Protein AF-A0A3A6DEQ7-F1 (afdb_monomer_lite)

Structure (mmCIF, N/CA/C/O backbone):
data_AF-A0A3A6DEQ7-F1
#
_entry.id   AF-A0A3A6DEQ7-F1
#
loop_
_atom_site.group_PDB
_atom_site.id
_atom_site.type_symbol
_atom_site.label_atom_id
_atom_site.label_alt_id
_atom_site.label_comp_id
_atom_site.label_asym_id
_atom_site.label_entity_id
_atom_site.label_seq_id
_atom_site.pdbx_PDB_ins_code
_atom_site.Cartn_x
_atom_site.Cartn_y
_atom_site.Cartn_z
_atom_site.occupancy
_atom_site.B_iso_or_equiv
_atom_site.auth_seq_id
_atom_site.auth_comp_id
_atom_site.auth_asym_id
_atom_site.auth_atom_id
_atom_site.pdbx_PDB_model_num
ATOM 1 N N . MET A 1 1 ? 47.692 -6.816 -58.370 1.00 66.94 1 MET A N 1
ATOM 2 C CA . MET A 1 1 ? 47.169 -5.681 -57.580 1.00 66.94 1 MET A CA 1
ATOM 3 C C . MET A 1 1 ? 45.654 -5.787 -57.440 1.00 66.94 1 MET A C 1
ATOM 5 O O . MET A 1 1 ? 45.205 -6.032 -56.332 1.00 66.94 1 MET A O 1
ATOM 9 N N . GLU A 1 2 ? 44.894 -5.768 -58.539 1.00 78.12 2 GLU A N 1
ATOM 10 C CA . GLU A 1 2 ? 43.418 -5.895 -58.552 1.00 78.12 2 GLU A CA 1
ATOM 11 C C . GLU A 1 2 ? 42.858 -7.119 -57.795 1.00 78.12 2 GLU A C 1
ATOM 13 O O . GLU A 1 2 ? 41.970 -6.982 -56.959 1.00 78.12 2 GLU A O 1
ATOM 18 N N . LEU A 1 3 ? 43.418 -8.317 -58.015 1.00 76.19 3 LEU A N 1
ATOM 19 C CA . LEU A 1 3 ? 42.925 -9.555 -57.384 1.00 76.19 3 LEU A CA 1
ATOM 20 C C . LEU A 1 3 ? 43.088 -9.561 -55.850 1.00 76.19 3 LEU A C 1
ATOM 22 O O . LEU A 1 3 ? 42.243 -10.072 -55.122 1.00 76.19 3 LEU A O 1
ATOM 26 N N . ILE A 1 4 ? 44.180 -8.966 -55.364 1.00 74.50 4 ILE A N 1
ATOM 27 C CA . ILE A 1 4 ? 44.487 -8.847 -53.931 1.00 74.50 4 ILE A CA 1
ATOM 28 C C . ILE A 1 4 ? 43.565 -7.801 -53.291 1.00 74.50 4 ILE A C 1
ATOM 30 O O . ILE A 1 4 ? 43.072 -8.009 -52.185 1.00 74.50 4 ILE A O 1
ATOM 34 N N . LEU A 1 5 ? 43.282 -6.710 -54.009 1.00 73.50 5 LEU A N 1
ATOM 35 C CA . LEU A 1 5 ? 42.364 -5.663 -53.567 1.00 73.50 5 LEU A CA 1
ATOM 36 C C . LEU A 1 5 ? 40.927 -6.193 -53.434 1.00 73.50 5 LEU A C 1
ATOM 38 O O . LEU A 1 5 ? 40.270 -5.923 -52.432 1.00 73.50 5 LEU A O 1
ATOM 42 N N . ALA A 1 6 ? 40.468 -7.000 -54.396 1.00 78.81 6 ALA A N 1
ATOM 43 C CA . ALA A 1 6 ? 39.145 -7.626 -54.374 1.00 78.81 6 ALA A CA 1
ATOM 44 C C . ALA A 1 6 ? 38.982 -8.655 -53.237 1.00 78.81 6 ALA A C 1
ATOM 46 O O . ALA A 1 6 ? 37.927 -8.730 -52.609 1.00 78.81 6 ALA A O 1
ATOM 47 N N . LEU A 1 7 ? 40.032 -9.426 -52.928 1.00 73.38 7 LEU A N 1
ATOM 48 C CA . LEU A 1 7 ? 40.030 -10.358 -51.794 1.00 73.38 7 LEU A CA 1
ATOM 49 C C . LEU A 1 7 ? 40.000 -9.628 -50.443 1.00 73.38 7 LEU A C 1
ATOM 51 O O . LEU A 1 7 ? 39.288 -10.046 -49.530 1.00 73.38 7 LEU A O 1
ATOM 55 N N . LEU A 1 8 ? 40.730 -8.514 -50.322 1.00 71.94 8 LEU A N 1
ATOM 56 C CA . LEU A 1 8 ? 40.732 -7.680 -49.119 1.00 71.94 8 LEU A CA 1
ATOM 57 C C . LEU A 1 8 ? 39.365 -7.035 -48.870 1.00 71.94 8 LEU A C 1
ATOM 59 O O . LEU A 1 8 ? 38.841 -7.115 -47.759 1.00 71.94 8 LEU A O 1
ATOM 63 N N . THR A 1 9 ? 38.754 -6.430 -49.890 1.00 78.06 9 THR A N 1
ATOM 64 C CA . THR A 1 9 ? 37.435 -5.796 -49.748 1.00 78.06 9 THR A CA 1
ATOM 65 C C . THR A 1 9 ? 36.332 -6.821 -49.492 1.00 78.06 9 THR A C 1
ATOM 67 O O . THR A 1 9 ? 35.471 -6.576 -48.646 1.00 78.06 9 THR A O 1
ATOM 70 N N . GLY A 1 10 ? 36.398 -7.993 -50.134 1.00 82.19 10 GLY A N 1
ATOM 71 C CA . GLY A 1 10 ? 35.448 -9.091 -49.945 1.00 82.19 10 GLY A CA 1
ATOM 72 C C . GLY A 1 10 ? 35.414 -9.665 -48.526 1.00 82.19 10 GLY A C 1
ATOM 73 O O . GLY A 1 10 ? 34.377 -10.168 -48.108 1.00 82.19 10 GLY A O 1
ATOM 74 N N . PHE A 1 11 ? 36.503 -9.556 -47.759 1.00 85.94 11 PHE A N 1
ATOM 75 C CA . PHE A 1 11 ? 36.559 -10.031 -46.372 1.00 85.94 11 PHE A CA 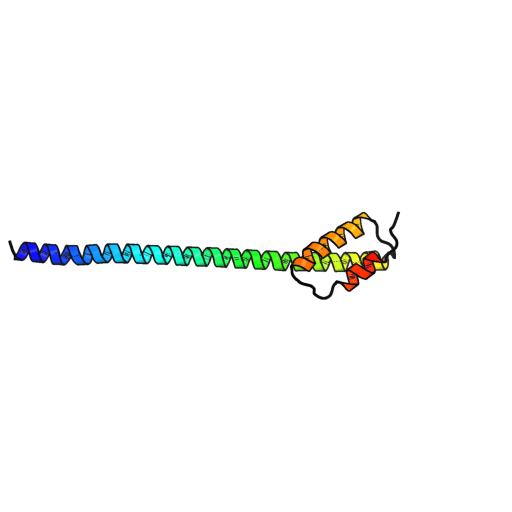1
ATOM 76 C C . PHE A 1 11 ? 36.327 -8.913 -45.343 1.00 85.94 11 PHE A C 1
ATOM 78 O O . PHE A 1 11 ? 35.613 -9.105 -44.356 1.00 85.94 11 PHE A O 1
ATOM 85 N N . LEU A 1 12 ? 36.882 -7.719 -45.580 1.00 86.44 12 LEU A N 1
ATOM 86 C CA . LEU A 1 12 ? 36.819 -6.603 -44.631 1.00 86.44 12 LEU A CA 1
ATOM 87 C C . LEU A 1 12 ? 35.408 -6.014 -44.486 1.00 86.44 12 LEU A C 1
ATOM 89 O O . LEU A 1 12 ? 34.991 -5.712 -43.368 1.00 86.44 12 LEU A O 1
ATOM 93 N N . LEU A 1 13 ? 34.656 -5.874 -45.585 1.00 84.62 13 LEU A N 1
ATOM 94 C CA . LEU A 1 13 ? 33.293 -5.322 -45.560 1.00 84.62 13 LEU A CA 1
ATOM 95 C C . LEU A 1 13 ? 32.313 -6.214 -44.772 1.00 84.62 13 LEU A C 1
ATOM 97 O O . LEU A 1 13 ? 31.652 -5.700 -43.865 1.00 84.62 13 LEU A O 1
ATOM 101 N N . PRO A 1 14 ? 32.234 -7.537 -45.024 1.00 89.06 14 PRO A N 1
ATOM 102 C CA . PRO A 1 14 ? 31.405 -8.429 -44.217 1.00 89.06 14 PRO A CA 1
ATOM 103 C C . PRO A 1 14 ? 31.833 -8.493 -42.752 1.00 89.06 14 PRO A C 1
ATOM 105 O O . PRO A 1 14 ? 30.967 -8.510 -41.882 1.00 89.06 14 PRO A O 1
ATOM 108 N N . ALA A 1 15 ? 33.139 -8.483 -42.458 1.00 87.38 15 ALA A N 1
ATOM 109 C CA . ALA A 1 15 ? 33.634 -8.476 -41.082 1.00 87.38 15 ALA A CA 1
ATOM 110 C C . ALA A 1 15 ? 33.214 -7.199 -40.333 1.00 87.38 15 ALA A C 1
ATOM 112 O O . ALA A 1 15 ? 32.717 -7.274 -39.209 1.00 87.38 15 ALA A O 1
ATOM 113 N N . ALA A 1 16 ? 33.333 -6.031 -40.971 1.00 87.88 16 ALA A N 1
ATOM 114 C CA . ALA A 1 16 ? 32.888 -4.762 -40.401 1.00 87.88 16 ALA A CA 1
ATOM 115 C C . ALA A 1 16 ? 31.367 -4.740 -40.160 1.00 87.88 16 ALA A C 1
ATOM 117 O O . ALA A 1 16 ? 30.919 -4.350 -39.080 1.00 87.88 16 ALA A O 1
ATOM 118 N N . LEU A 1 17 ? 30.572 -5.217 -41.127 1.00 89.19 17 LEU A N 1
ATOM 119 C CA . LEU A 1 17 ? 29.118 -5.339 -40.986 1.00 89.19 17 LEU A CA 1
ATOM 120 C C . LEU A 1 17 ? 28.723 -6.335 -39.891 1.00 89.19 17 LEU A C 1
ATOM 122 O O . LEU A 1 17 ? 27.792 -6.066 -39.135 1.00 89.19 17 LEU A O 1
ATOM 126 N N . PHE A 1 18 ? 29.431 -7.460 -39.774 1.00 92.31 18 PHE A N 1
ATOM 127 C CA . PHE A 1 18 ? 29.206 -8.453 -38.727 1.00 92.31 18 PHE A CA 1
ATOM 128 C C . PHE A 1 18 ? 29.476 -7.871 -37.337 1.00 92.31 18 PHE A C 1
ATOM 130 O O . PHE A 1 18 ? 28.631 -8.006 -36.458 1.00 92.31 18 PHE A O 1
ATOM 137 N N . LEU A 1 19 ? 30.591 -7.159 -37.145 1.00 88.69 19 LEU A N 1
ATOM 138 C CA . LEU A 1 19 ? 30.915 -6.504 -35.872 1.00 88.69 19 LEU A CA 1
ATOM 139 C C . LEU A 1 19 ? 29.914 -5.397 -35.519 1.00 88.69 19 LEU A C 1
ATOM 141 O O . LEU A 1 19 ? 29.514 -5.272 -34.361 1.00 88.69 19 LEU A O 1
ATOM 145 N N . PHE A 1 20 ? 29.480 -4.607 -36.507 1.00 88.81 20 PHE A N 1
ATOM 146 C CA . PHE A 1 20 ? 28.450 -3.589 -36.304 1.00 88.81 20 PHE A CA 1
ATOM 147 C C . PHE A 1 20 ? 27.111 -4.225 -35.912 1.00 88.81 20 PHE A C 1
ATOM 149 O O . PHE A 1 20 ? 26.517 -3.851 -34.899 1.00 88.81 20 PHE A O 1
ATOM 156 N N . LYS A 1 21 ? 26.672 -5.243 -36.663 1.00 89.75 21 LYS A N 1
ATOM 157 C CA . LYS A 1 21 ? 25.457 -6.009 -36.370 1.00 89.75 21 LYS A CA 1
ATOM 158 C C . LYS A 1 21 ? 25.528 -6.655 -34.988 1.00 89.75 21 LYS A C 1
ATOM 160 O O . LYS A 1 21 ? 24.562 -6.550 -34.237 1.00 89.75 21 LYS A O 1
ATOM 165 N N . ASP A 1 22 ? 26.658 -7.252 -34.615 1.00 89.88 22 ASP A N 1
ATOM 166 C CA . ASP A 1 22 ? 26.846 -7.849 -33.291 1.00 89.88 22 ASP A CA 1
ATOM 167 C C . ASP A 1 22 ? 26.702 -6.804 -32.181 1.00 89.88 22 ASP A C 1
ATOM 169 O O . ASP A 1 22 ? 25.887 -6.985 -31.277 1.00 89.88 22 ASP A O 1
ATOM 173 N N . ARG A 1 23 ? 27.370 -5.647 -32.296 1.00 84.62 23 ARG A N 1
ATOM 174 C CA . ARG A 1 23 ? 27.220 -4.561 -31.314 1.00 84.62 23 ARG A CA 1
ATOM 175 C C . ARG A 1 23 ? 25.779 -4.067 -31.185 1.00 84.62 23 ARG A C 1
ATOM 177 O O . ARG A 1 23 ? 25.320 -3.859 -30.062 1.00 84.62 23 ARG A O 1
ATOM 184 N N . THR A 1 24 ? 25.056 -3.897 -32.295 1.00 88.62 24 THR A N 1
ATOM 185 C CA . THR A 1 24 ? 23.635 -3.497 -32.247 1.00 88.62 24 THR A CA 1
ATOM 186 C C . THR A 1 24 ? 22.762 -4.561 -31.582 1.00 88.62 24 THR A C 1
ATOM 188 O O . THR A 1 24 ? 21.943 -4.240 -30.724 1.00 88.62 24 THR A O 1
ATOM 191 N N . ASN A 1 25 ? 22.992 -5.839 -31.891 1.00 90.75 25 ASN A N 1
ATOM 192 C CA . ASN A 1 25 ? 22.256 -6.954 -31.304 1.00 90.75 25 ASN A CA 1
ATOM 193 C C . ASN A 1 25 ? 22.529 -7.080 -29.796 1.00 90.75 25 ASN A C 1
ATOM 195 O O . ASN A 1 25 ? 21.618 -7.331 -29.012 1.00 90.75 25 ASN A O 1
ATOM 199 N N . GLN A 1 26 ? 23.773 -6.854 -29.364 1.00 86.12 26 GLN A N 1
ATOM 200 C CA . GLN A 1 26 ? 24.121 -6.829 -27.943 1.00 86.12 26 GLN A CA 1
ATOM 201 C C . GLN A 1 26 ? 23.474 -5.660 -27.200 1.00 86.12 26 GLN A C 1
ATOM 203 O O . GLN A 1 26 ? 23.041 -5.836 -26.062 1.00 86.12 26 GLN A O 1
ATOM 208 N N . LYS A 1 27 ? 23.370 -4.484 -27.832 1.00 89.31 27 LYS A N 1
ATOM 209 C CA . LYS A 1 27 ? 22.672 -3.336 -27.245 1.00 89.31 27 LYS A CA 1
ATOM 210 C C . LYS A 1 27 ? 21.185 -3.635 -27.042 1.00 89.31 27 LYS A C 1
ATOM 212 O O . LYS A 1 27 ? 20.693 -3.466 -25.933 1.00 89.31 27 LYS A O 1
ATOM 217 N N . HIS A 1 28 ? 20.506 -4.183 -28.050 1.00 90.06 28 HIS A N 1
ATOM 218 C CA . HIS A 1 28 ? 19.100 -4.577 -27.919 1.00 90.06 28 HIS A CA 1
ATOM 219 C C . HIS A 1 28 ? 18.873 -5.639 -26.840 1.00 90.06 28 HIS A C 1
ATOM 221 O O . HIS A 1 28 ? 17.931 -5.522 -26.063 1.00 90.06 28 HIS A O 1
ATOM 227 N N . LYS A 1 29 ? 19.762 -6.635 -26.726 1.00 93.38 29 LYS A N 1
ATOM 228 C CA . LYS A 1 29 ? 19.689 -7.627 -25.641 1.00 93.38 29 LYS A CA 1
ATOM 229 C C . LYS A 1 29 ? 19.815 -6.991 -24.253 1.00 93.38 29 LYS A C 1
ATOM 231 O O . LYS A 1 29 ? 19.153 -7.449 -23.328 1.00 93.38 29 LYS A O 1
ATOM 236 N N . ARG A 1 30 ? 20.657 -5.960 -24.098 1.00 90.69 30 ARG A N 1
ATOM 237 C CA . ARG A 1 30 ? 20.793 -5.211 -22.835 1.00 90.69 30 ARG A CA 1
ATOM 238 C C . ARG A 1 30 ? 19.535 -4.410 -22.524 1.00 90.69 30 ARG A C 1
ATOM 240 O O . ARG A 1 30 ? 19.015 -4.556 -21.430 1.00 90.69 30 ARG A O 1
ATOM 247 N N . GLU A 1 31 ? 19.006 -3.672 -23.497 1.00 94.75 31 GLU A N 1
ATOM 248 C CA . GLU A 1 31 ? 17.753 -2.916 -23.344 1.00 94.75 31 GLU A CA 1
ATOM 249 C C . GLU A 1 31 ? 16.568 -3.838 -23.002 1.00 94.75 31 GLU A C 1
ATOM 251 O O . GLU A 1 31 ? 15.726 -3.507 -22.172 1.00 94.75 31 GLU A O 1
ATOM 256 N N . GLU A 1 32 ? 16.493 -5.021 -23.619 1.00 95.50 32 GLU A N 1
ATOM 257 C CA . GLU A 1 32 ? 15.463 -6.018 -23.310 1.00 95.50 32 GLU A CA 1
ATOM 258 C C . GLU A 1 32 ? 15.636 -6.599 -21.899 1.00 95.50 32 GLU A C 1
ATOM 260 O O . GLU A 1 32 ? 14.650 -6.792 -21.186 1.00 95.50 32 GLU A O 1
ATOM 265 N N . LEU A 1 33 ? 16.876 -6.868 -21.479 1.00 95.31 33 LEU A N 1
ATOM 266 C CA . LEU A 1 33 ? 17.176 -7.340 -20.128 1.00 95.31 33 LEU A CA 1
ATOM 267 C C . LEU A 1 33 ? 16.833 -6.283 -19.072 1.00 95.31 33 LEU A C 1
ATOM 269 O O . LEU A 1 33 ? 16.226 -6.627 -18.063 1.00 95.31 33 LEU A O 1
ATOM 273 N N . GLU A 1 34 ? 17.179 -5.019 -19.317 1.00 95.19 34 GLU A N 1
ATOM 274 C CA . GLU A 1 34 ? 16.847 -3.881 -18.452 1.00 95.19 34 GLU A CA 1
ATOM 275 C C . GLU A 1 34 ? 15.332 -3.739 -18.307 1.00 95.19 34 GLU A C 1
ATOM 277 O O . GLU A 1 34 ? 14.830 -3.752 -17.187 1.00 95.19 34 GLU A O 1
ATOM 282 N N . LYS A 1 35 ? 14.579 -3.762 -19.415 1.00 96.62 35 LYS A N 1
ATOM 283 C CA . LYS A 1 35 ? 13.107 -3.742 -19.373 1.00 96.62 35 LYS A CA 1
ATOM 284 C C . LYS A 1 35 ? 12.520 -4.918 -18.598 1.00 96.62 35 LYS A C 1
ATOM 286 O O . LYS A 1 35 ? 11.579 -4.738 -17.832 1.00 96.62 35 LYS A O 1
ATOM 291 N N . LYS A 1 36 ? 13.054 -6.131 -18.778 1.00 96.25 36 LYS A N 1
ATOM 292 C CA . LYS A 1 36 ? 12.611 -7.313 -18.016 1.00 96.25 36 LYS A CA 1
ATOM 293 C C . LYS A 1 36 ? 12.918 -7.172 -16.529 1.00 96.25 36 LYS A C 1
ATOM 295 O O . LYS A 1 36 ? 12.114 -7.609 -15.711 1.00 96.25 36 LYS A O 1
ATOM 300 N N . LEU A 1 37 ? 14.061 -6.585 -16.182 1.00 96.06 37 LEU A N 1
ATOM 301 C CA . LEU A 1 37 ? 14.452 -6.346 -14.798 1.00 96.06 37 LEU A CA 1
ATOM 302 C C . LEU A 1 37 ? 13.558 -5.286 -14.145 1.00 96.06 37 LEU A C 1
ATOM 304 O O . LEU A 1 37 ? 13.051 -5.524 -13.054 1.00 96.06 37 LEU A O 1
ATOM 308 N N . GLU A 1 38 ? 13.313 -4.167 -14.826 1.00 95.69 38 GLU A N 1
ATOM 309 C CA . GLU A 1 38 ? 12.404 -3.107 -14.377 1.00 95.69 38 GLU A CA 1
ATOM 310 C C . GLU A 1 38 ? 10.972 -3.619 -14.219 1.00 95.69 38 GLU A C 1
ATOM 312 O O . GLU A 1 38 ? 10.335 -3.365 -13.196 1.00 95.69 38 GLU A O 1
ATOM 317 N N . GLN A 1 39 ? 10.480 -4.388 -15.194 1.00 96.06 39 GLN A N 1
ATOM 318 C CA . GLN A 1 39 ? 9.160 -5.008 -15.127 1.00 96.06 39 GLN A CA 1
ATOM 319 C C . GLN A 1 39 ? 9.070 -5.969 -13.942 1.00 96.06 39 GLN A C 1
ATOM 321 O O . GLN A 1 39 ? 8.151 -5.857 -13.138 1.00 96.06 39 GLN A O 1
ATOM 326 N N . LYS A 1 40 ? 10.054 -6.863 -13.783 1.00 96.38 40 LYS A N 1
ATOM 327 C CA . LYS A 1 40 ? 10.095 -7.804 -12.659 1.00 96.38 40 LYS A CA 1
ATOM 328 C C . LYS A 1 40 ? 10.113 -7.073 -11.316 1.00 96.38 40 LYS A C 1
ATOM 330 O O . LYS A 1 40 ? 9.356 -7.430 -10.423 1.00 96.38 40 LYS A O 1
ATOM 335 N N . HIS A 1 41 ? 10.936 -6.036 -11.188 1.00 96.19 41 HIS A N 1
ATOM 336 C CA . HIS A 1 41 ? 11.010 -5.221 -9.979 1.00 96.19 41 HIS A CA 1
ATOM 337 C C . HIS A 1 41 ? 9.686 -4.493 -9.698 1.00 96.19 41 HIS A C 1
ATOM 339 O O . HIS A 1 41 ? 9.228 -4.427 -8.560 1.00 96.19 41 HIS A O 1
ATOM 345 N N . THR A 1 42 ? 9.027 -3.990 -10.742 1.00 96.75 42 THR A N 1
ATOM 346 C CA . THR A 1 42 ? 7.708 -3.352 -10.642 1.00 96.75 42 THR A CA 1
ATOM 347 C C . THR A 1 42 ? 6.637 -4.348 -10.199 1.00 96.75 42 THR A C 1
ATOM 349 O O . THR A 1 42 ? 5.825 -4.028 -9.331 1.00 96.75 42 THR A O 1
ATOM 352 N N . ASP A 1 43 ? 6.652 -5.565 -10.745 1.00 96.25 43 ASP A N 1
ATOM 353 C CA . ASP A 1 43 ? 5.727 -6.637 -10.374 1.00 96.25 43 ASP A CA 1
ATOM 354 C C . ASP A 1 43 ? 5.942 -7.091 -8.921 1.00 96.25 43 ASP A C 1
ATOM 356 O O . ASP A 1 43 ? 4.973 -7.280 -8.183 1.00 96.25 43 ASP A O 1
ATOM 360 N N . GLU A 1 44 ? 7.200 -7.200 -8.480 1.00 96.56 44 GLU A N 1
ATOM 361 C CA . GLU A 1 44 ? 7.559 -7.506 -7.090 1.00 96.56 44 GLU A CA 1
ATOM 362 C C . GLU A 1 44 ? 7.068 -6.418 -6.128 1.00 96.56 44 GLU A C 1
ATOM 364 O O . GLU A 1 44 ? 6.404 -6.733 -5.136 1.00 96.56 44 GLU A O 1
ATOM 369 N N . ILE A 1 45 ? 7.311 -5.138 -6.436 1.00 96.06 45 ILE A N 1
ATOM 370 C CA . ILE A 1 45 ? 6.799 -4.019 -5.631 1.00 96.06 45 ILE A CA 1
ATOM 371 C C . ILE A 1 45 ? 5.277 -4.061 -5.576 1.00 96.06 45 ILE A C 1
ATOM 373 O O . ILE A 1 45 ? 4.702 -3.968 -4.495 1.00 96.06 45 ILE A O 1
ATOM 377 N N . LYS A 1 46 ? 4.609 -4.245 -6.717 1.00 95.81 46 LYS A N 1
ATOM 378 C CA . LYS A 1 46 ? 3.147 -4.306 -6.780 1.00 95.81 46 LYS A CA 1
ATOM 379 C C . LYS A 1 46 ? 2.588 -5.422 -5.897 1.00 95.81 46 LYS A C 1
ATOM 381 O O . LYS A 1 46 ? 1.590 -5.207 -5.200 1.00 95.81 46 LYS A O 1
ATOM 386 N N . LEU A 1 47 ? 3.223 -6.596 -5.902 1.00 96.38 47 LEU A N 1
ATOM 387 C CA . LEU A 1 47 ? 2.849 -7.718 -5.044 1.00 96.38 47 LEU A CA 1
ATOM 388 C C . LEU A 1 47 ? 3.031 -7.372 -3.560 1.00 96.38 47 LEU A C 1
ATOM 390 O O . LEU A 1 47 ? 2.105 -7.579 -2.774 1.00 96.38 47 LEU A O 1
ATOM 394 N N . LEU A 1 48 ? 4.182 -6.804 -3.185 1.00 95.69 48 LEU A N 1
ATOM 395 C CA . LEU A 1 48 ? 4.468 -6.382 -1.810 1.00 95.69 48 LEU A CA 1
ATOM 396 C C . LEU A 1 48 ? 3.468 -5.332 -1.322 1.00 95.69 48 LEU A C 1
ATOM 398 O O . LEU A 1 48 ? 2.902 -5.477 -0.241 1.00 95.69 48 LEU A O 1
ATOM 402 N N . THR A 1 49 ? 3.213 -4.301 -2.127 1.00 93.62 49 THR A N 1
ATOM 403 C CA . THR A 1 49 ? 2.250 -3.245 -1.815 1.00 93.62 49 THR A CA 1
ATOM 404 C C . THR A 1 49 ? 0.849 -3.819 -1.627 1.00 93.62 49 THR A C 1
ATOM 406 O O . THR A 1 49 ? 0.199 -3.513 -0.629 1.00 93.62 49 THR A O 1
ATOM 409 N N . SER A 1 50 ? 0.403 -4.711 -2.518 1.00 92.81 50 SER A N 1
ATOM 410 C CA . SER A 1 50 ? -0.911 -5.361 -2.402 1.00 92.81 50 SER A CA 1
ATOM 411 C C . SER A 1 50 ? -1.018 -6.204 -1.127 1.00 92.81 50 SER A C 1
ATOM 413 O O . SER A 1 50 ? -2.011 -6.114 -0.406 1.00 92.81 50 SER A O 1
ATOM 415 N N . GLY A 1 51 ? 0.021 -6.985 -0.812 1.00 94.88 51 GLY A N 1
ATOM 416 C CA . GLY A 1 51 ? 0.081 -7.775 0.418 1.00 94.88 51 GLY A CA 1
ATOM 417 C C . GLY A 1 51 ? 0.043 -6.901 1.673 1.00 94.88 51 GLY A C 1
ATOM 418 O O . GLY A 1 51 ? -0.727 -7.177 2.591 1.00 94.88 51 GLY A O 1
ATOM 419 N N . MET A 1 52 ? 0.801 -5.802 1.691 1.00 94.50 52 MET A N 1
ATOM 420 C CA . MET A 1 52 ? 0.811 -4.857 2.810 1.00 94.50 52 MET A CA 1
ATOM 421 C C . MET A 1 52 ? -0.562 -4.199 3.010 1.00 94.50 52 MET A C 1
ATOM 423 O O . MET A 1 52 ? -1.040 -4.116 4.138 1.00 94.50 52 MET A O 1
ATOM 427 N N . CYS A 1 53 ? -1.249 -3.815 1.927 1.00 93.75 53 CYS A N 1
ATOM 428 C CA . CYS A 1 53 ? -2.611 -3.272 1.993 1.00 93.75 53 CYS A CA 1
ATOM 429 C C . CYS A 1 53 ? -3.602 -4.260 2.622 1.00 93.75 53 CYS A C 1
ATOM 431 O O . CYS A 1 53 ? -4.428 -3.869 3.447 1.00 93.75 53 CYS A O 1
ATOM 433 N N . LEU A 1 54 ? -3.512 -5.546 2.265 1.00 94.12 54 LEU A N 1
ATOM 434 C CA . LEU A 1 54 ? -4.354 -6.592 2.852 1.00 94.12 54 LEU A CA 1
ATOM 435 C C . LEU A 1 54 ? -4.084 -6.764 4.352 1.00 94.12 54 LEU A C 1
ATOM 437 O O . LEU A 1 54 ? -5.030 -6.865 5.132 1.00 94.12 54 LEU A O 1
ATOM 441 N N . LEU A 1 55 ? -2.815 -6.749 4.768 1.00 95.69 55 LEU A N 1
ATOM 442 C CA . LEU A 1 55 ? -2.435 -6.835 6.182 1.00 95.69 55 LEU A CA 1
ATOM 443 C C . LEU A 1 55 ? -2.954 -5.643 6.993 1.00 95.69 55 LEU A C 1
ATOM 445 O O . LEU A 1 55 ? -3.462 -5.828 8.102 1.00 95.69 55 LEU A O 1
ATOM 449 N N . ILE A 1 56 ? -2.868 -4.432 6.436 1.00 95.56 56 ILE A N 1
ATOM 450 C CA . ILE A 1 56 ? -3.422 -3.221 7.052 1.00 95.56 56 ILE A CA 1
ATOM 451 C C . ILE A 1 56 ? -4.941 -3.354 7.204 1.00 95.56 56 ILE A C 1
ATOM 453 O O . ILE A 1 56 ? -5.473 -3.114 8.287 1.00 95.56 56 ILE A O 1
ATOM 457 N N . ARG A 1 57 ? -5.640 -3.807 6.156 1.00 94.81 57 ARG A N 1
ATOM 458 C CA . ARG A 1 57 ? -7.094 -4.011 6.193 1.00 94.81 57 ARG A CA 1
ATOM 459 C C . ARG A 1 57 ? -7.514 -5.000 7.280 1.00 94.81 57 ARG A C 1
ATOM 461 O O . ARG A 1 57 ? -8.462 -4.727 8.012 1.00 94.81 57 ARG A O 1
ATOM 468 N N . ILE A 1 58 ? -6.815 -6.130 7.392 1.00 96.06 58 ILE A N 1
ATOM 469 C CA . ILE A 1 58 ? -7.077 -7.130 8.437 1.00 96.06 58 ILE A CA 1
ATOM 470 C C . ILE A 1 58 ? -6.870 -6.513 9.823 1.00 96.06 58 ILE A C 1
ATOM 472 O O . ILE A 1 58 ? -7.731 -6.673 10.682 1.00 96.06 58 ILE A O 1
ATOM 476 N N . ASN A 1 59 ? -5.801 -5.734 10.022 1.00 96.88 59 ASN A N 1
ATOM 477 C CA . ASN A 1 59 ? -5.563 -5.059 11.299 1.00 96.88 59 ASN A CA 1
ATOM 478 C C . ASN A 1 59 ? -6.695 -4.093 11.671 1.00 96.88 59 ASN A C 1
ATO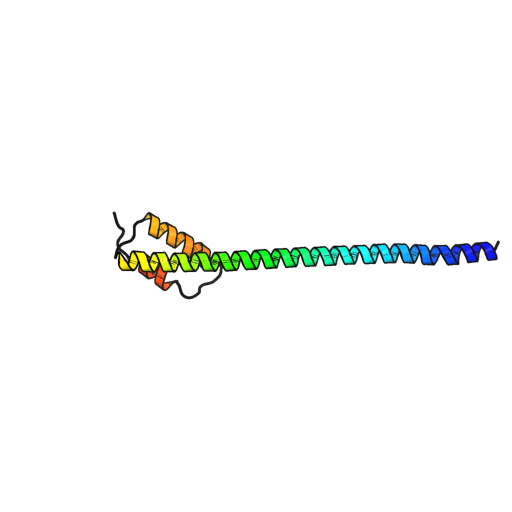M 480 O O . ASN A 1 59 ? -7.146 -4.116 12.810 1.00 96.88 59 ASN A O 1
ATOM 484 N N . ILE A 1 60 ? -7.188 -3.279 10.733 1.00 96.75 60 ILE A N 1
ATOM 485 C CA . ILE A 1 60 ? -8.319 -2.367 10.990 1.00 96.75 60 ILE A CA 1
ATOM 486 C C . ILE A 1 60 ? -9.565 -3.157 11.416 1.00 96.75 60 ILE A C 1
ATOM 488 O O . ILE A 1 60 ? -10.212 -2.804 12.400 1.00 96.75 60 ILE A O 1
ATOM 492 N N . ILE A 1 61 ? -9.863 -4.266 10.731 1.00 96.81 61 ILE A N 1
ATOM 493 C CA . ILE A 1 61 ? -10.98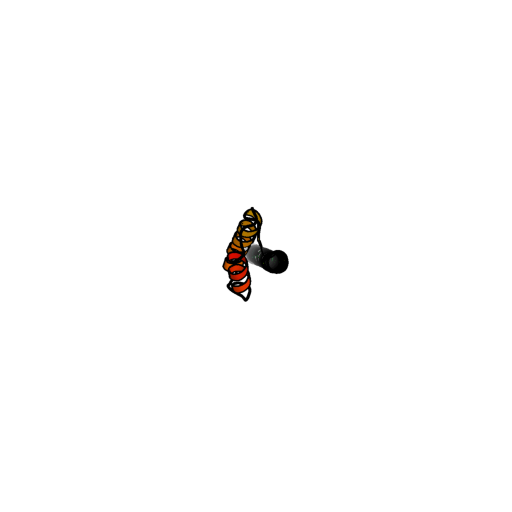0 -5.159 11.080 1.00 96.81 61 ILE A CA 1
ATOM 494 C C . ILE A 1 61 ? -10.791 -5.767 12.479 1.00 96.81 61 ILE A C 1
ATOM 496 O O . ILE A 1 61 ? -11.757 -5.888 13.233 1.00 96.81 61 ILE A O 1
ATOM 500 N N . ASP A 1 62 ? -9.571 -6.149 12.847 1.00 98.12 62 ASP A N 1
ATOM 501 C CA . ASP A 1 62 ? -9.285 -6.737 14.156 1.00 98.12 62 ASP A CA 1
ATOM 502 C C . ASP A 1 62 ? -9.372 -5.705 15.288 1.00 98.12 62 ASP A C 1
ATOM 504 O O . ASP A 1 62 ? -9.943 -6.003 16.341 1.00 98.12 62 ASP A O 1
ATOM 508 N N . TYR A 1 63 ? -8.883 -4.480 15.063 1.00 97.94 63 TYR A N 1
ATOM 509 C CA . TYR A 1 63 ? -9.083 -3.352 15.978 1.00 97.94 63 TYR A CA 1
ATOM 510 C C . TYR A 1 63 ? -10.570 -3.087 16.189 1.00 97.94 63 TYR A C 1
ATOM 512 O O . TYR A 1 63 ? -11.021 -3.028 17.332 1.00 97.94 63 TYR A O 1
ATOM 520 N N . HIS A 1 64 ? -11.334 -3.001 15.099 1.00 98.12 64 HIS A N 1
ATOM 521 C CA . HIS A 1 64 ? -12.780 -2.815 15.143 1.00 98.12 64 HIS A CA 1
ATOM 522 C C . HIS A 1 64 ? -13.459 -3.898 15.981 1.00 98.12 64 HIS A C 1
ATOM 524 O O . HIS A 1 64 ? -14.036 -3.604 17.024 1.00 98.12 64 HIS A O 1
ATOM 530 N N . LYS A 1 65 ? -13.285 -5.175 15.625 1.00 98.38 65 LYS A N 1
ATOM 531 C CA . LYS A 1 65 ? -13.884 -6.300 16.362 1.00 98.38 65 LYS A CA 1
ATOM 532 C C . LYS A 1 65 ? -13.531 -6.299 17.844 1.00 98.38 65 LYS A C 1
ATOM 534 O O . LYS A 1 65 ? -14.365 -6.660 18.676 1.00 98.38 65 LYS A O 1
ATOM 539 N N . ARG A 1 66 ? -12.283 -5.966 18.176 1.00 98.31 66 ARG A N 1
ATOM 540 C CA . ARG A 1 66 ? -11.812 -5.922 19.557 1.00 98.31 66 ARG A CA 1
ATOM 541 C C . ARG A 1 66 ? -12.493 -4.800 20.328 1.00 98.31 66 ARG A C 1
ATOM 543 O O . ARG A 1 66 ? -13.125 -5.074 21.344 1.00 98.31 66 ARG A O 1
ATOM 550 N N . TYR A 1 67 ? -12.369 -3.562 19.863 1.00 98.38 67 TYR A N 1
ATOM 551 C CA . TYR A 1 67 ? -12.793 -2.405 20.646 1.00 98.38 67 TYR A CA 1
ATOM 552 C C . TYR A 1 67 ? -14.302 -2.183 20.610 1.00 98.38 67 TYR A C 1
ATOM 554 O O . TYR A 1 67 ? -14.862 -1.773 21.623 1.00 98.38 67 TYR A O 1
ATOM 562 N N . MET A 1 68 ? -14.989 -2.598 19.543 1.00 98.12 68 MET A N 1
ATOM 563 C CA . MET A 1 68 ? -16.454 -2.666 19.547 1.00 98.12 68 MET A CA 1
ATOM 564 C C . MET A 1 68 ? -16.976 -3.658 20.593 1.00 98.12 68 MET A C 1
ATOM 566 O O . MET A 1 68 ? -17.996 -3.404 21.226 1.00 98.12 68 MET A O 1
ATOM 570 N N . ARG A 1 69 ? -16.262 -4.768 20.841 1.00 98.12 69 ARG A N 1
ATOM 571 C CA . ARG A 1 69 ? -16.599 -5.700 21.932 1.00 98.12 69 ARG A CA 1
ATOM 572 C C . ARG A 1 69 ? -16.288 -5.114 23.311 1.00 98.12 69 ARG A C 1
ATOM 574 O O . ARG A 1 69 ? -17.025 -5.376 24.255 1.00 98.12 69 ARG A O 1
ATOM 581 N N . GLU A 1 70 ? -15.190 -4.371 23.442 1.00 97.38 70 GLU A N 1
ATOM 582 C CA . GLU A 1 70 ? -14.799 -3.717 24.701 1.00 97.38 70 GLU A CA 1
ATOM 583 C C . GLU A 1 70 ? -15.680 -2.494 25.035 1.00 97.38 70 GLU A C 1
ATOM 585 O O . GLU A 1 70 ? -15.722 -2.078 26.192 1.00 97.38 70 GLU A O 1
ATOM 590 N N . GLY A 1 71 ? -16.374 -1.912 24.050 1.00 97.94 71 GLY A N 1
ATOM 591 C CA . GLY A 1 71 ? -17.239 -0.736 24.214 1.00 97.94 71 GLY A CA 1
ATOM 592 C C . GLY A 1 71 ? -16.488 0.566 24.522 1.00 97.94 71 GLY A C 1
ATOM 593 O O . GLY A 1 71 ? -17.108 1.579 24.828 1.00 97.94 71 GLY A O 1
ATOM 594 N N . SER A 1 72 ? -15.157 0.540 24.471 1.00 98.12 72 SER A N 1
ATOM 595 C CA . SER A 1 72 ? -14.268 1.689 24.652 1.00 98.12 72 SER A CA 1
ATOM 596 C C . SER A 1 72 ? -12.932 1.406 23.971 1.00 98.12 72 SER A C 1
ATOM 598 O O . SER A 1 72 ? -12.548 0.245 23.808 1.00 98.12 72 SER A O 1
ATOM 600 N N . ILE A 1 73 ? -12.210 2.456 23.586 1.00 98.38 73 ILE A N 1
ATOM 601 C CA . ILE A 1 73 ? -10.912 2.342 22.916 1.00 98.38 73 ILE A CA 1
ATOM 602 C C . ILE A 1 73 ? -9.854 3.194 23.634 1.00 98.38 73 ILE A C 1
ATOM 604 O O . ILE A 1 73 ? -10.092 4.366 23.916 1.00 98.38 73 ILE A O 1
ATOM 608 N N . PRO A 1 74 ? -8.670 2.651 23.968 1.00 98.06 74 PRO A N 1
ATOM 609 C CA . PRO A 1 74 ? -7.559 3.469 24.449 1.00 98.06 74 PRO A CA 1
ATOM 610 C C . PRO A 1 74 ? -7.096 4.465 23.381 1.00 98.06 74 PRO A C 1
ATOM 612 O O . PRO A 1 74 ? -7.043 4.115 22.201 1.00 98.06 74 PRO A O 1
ATOM 615 N N . LEU A 1 75 ? -6.663 5.663 23.787 1.00 96.88 75 LEU A N 1
ATOM 616 C CA . LEU A 1 75 ? -6.231 6.712 22.851 1.00 96.88 75 LEU A CA 1
ATOM 617 C C . LEU A 1 75 ? -5.160 6.225 21.860 1.00 96.88 75 LEU A C 1
ATOM 619 O O . LEU A 1 75 ? -5.311 6.413 20.656 1.00 96.88 75 LEU A O 1
ATOM 623 N N . TYR A 1 76 ? -4.134 5.518 22.347 1.00 96.81 76 TYR A N 1
ATOM 624 C CA . TYR A 1 76 ? -3.064 4.992 21.488 1.00 96.81 76 TYR A CA 1
ATOM 625 C C . TYR A 1 76 ? -3.594 4.025 20.419 1.00 96.81 76 TYR A C 1
ATOM 627 O O . TYR A 1 76 ? -3.074 3.963 19.309 1.00 96.81 76 TYR A O 1
ATOM 635 N N . ALA A 1 77 ? -4.628 3.246 20.745 1.00 97.62 77 ALA A N 1
ATOM 636 C CA . ALA A 1 77 ? -5.192 2.276 19.821 1.00 97.62 77 ALA A CA 1
ATOM 637 C C . ALA A 1 77 ? -6.010 2.977 18.731 1.00 97.62 77 ALA A C 1
ATOM 639 O O . ALA A 1 77 ? -5.932 2.589 17.565 1.00 97.62 77 ALA A O 1
ATOM 640 N N . LEU A 1 78 ? -6.732 4.040 19.099 1.00 97.75 78 LEU A N 1
ATOM 641 C CA . LEU A 1 78 ? -7.446 4.887 18.150 1.00 97.75 78 LEU A CA 1
ATOM 642 C C . LEU A 1 78 ? -6.477 5.623 17.210 1.00 97.75 78 LEU A C 1
ATOM 644 O O . LEU A 1 78 ? -6.716 5.694 16.007 1.00 97.75 78 LEU A O 1
ATOM 648 N N . GLU A 1 79 ? -5.371 6.152 17.732 1.00 97.88 79 GLU A N 1
ATOM 649 C CA . GLU A 1 79 ? -4.332 6.789 16.914 1.00 97.88 79 GLU A CA 1
ATOM 650 C C . GLU A 1 79 ? -3.694 5.790 15.942 1.00 97.88 79 GLU A C 1
ATOM 652 O O . GLU A 1 79 ? -3.611 6.067 14.745 1.00 97.88 79 GLU A O 1
ATOM 657 N N . ASN A 1 80 ? -3.345 4.592 16.420 1.00 97.38 80 ASN A N 1
ATOM 658 C CA . ASN A 1 80 ? -2.769 3.541 15.583 1.00 97.38 80 ASN A CA 1
ATOM 659 C C . ASN A 1 80 ? -3.691 3.156 14.420 1.00 97.38 80 ASN A C 1
ATOM 661 O O . ASN A 1 80 ? -3.244 3.093 13.273 1.00 97.38 80 ASN A O 1
ATOM 665 N N . VAL A 1 81 ? -4.979 2.910 14.686 1.00 97.12 81 VAL A N 1
ATOM 666 C CA . VAL A 1 81 ? -5.923 2.525 13.627 1.00 97.12 81 VAL A CA 1
ATOM 667 C C . VAL A 1 81 ? -6.208 3.681 12.661 1.00 97.12 81 VAL A C 1
ATOM 669 O O . VAL A 1 81 ? -6.320 3.435 11.463 1.00 97.12 81 VAL A O 1
ATOM 672 N N . LYS A 1 82 ? -6.203 4.943 13.121 1.00 96.56 82 LYS A N 1
ATOM 673 C CA . LYS A 1 82 ? -6.265 6.123 12.235 1.00 96.56 82 LYS A CA 1
ATOM 674 C C . LYS A 1 82 ? -5.059 6.197 11.299 1.00 96.56 82 LYS A C 1
ATOM 676 O O . LYS A 1 82 ? -5.227 6.472 10.111 1.00 96.56 82 LYS A O 1
ATOM 681 N N . THR A 1 83 ? -3.851 5.926 11.796 1.00 97.12 83 THR A N 1
ATOM 682 C CA . THR A 1 83 ? -2.646 5.862 10.955 1.00 97.12 83 THR A CA 1
ATOM 683 C C . THR A 1 83 ? -2.746 4.733 9.932 1.00 97.12 83 THR A C 1
ATOM 685 O O . THR A 1 83 ? -2.479 4.959 8.752 1.00 97.12 83 THR A O 1
ATOM 688 N N . LEU A 1 84 ? -3.183 3.542 10.352 1.00 95.62 84 LEU A N 1
ATOM 689 C CA . LEU A 1 84 ? -3.418 2.414 9.447 1.00 95.62 84 LEU A CA 1
ATOM 690 C C . LEU A 1 84 ? -4.441 2.767 8.359 1.00 95.62 84 LEU A C 1
ATOM 692 O O . LEU A 1 84 ? -4.190 2.508 7.183 1.00 95.62 84 LEU A O 1
ATOM 696 N N . TYR A 1 85 ? -5.557 3.398 8.731 1.00 95.69 85 TYR A N 1
ATOM 697 C CA . TYR A 1 85 ? -6.593 3.823 7.792 1.00 95.69 85 TYR A CA 1
ATOM 698 C C . TYR A 1 85 ? -6.078 4.866 6.794 1.00 95.69 85 TYR A C 1
ATOM 700 O O . TYR A 1 85 ? -6.328 4.731 5.600 1.00 95.69 85 TYR A O 1
ATOM 708 N N . SER A 1 86 ? -5.304 5.853 7.258 1.00 94.50 86 SER A N 1
ATOM 709 C CA . SER A 1 86 ? -4.683 6.871 6.400 1.00 94.50 86 SER A CA 1
ATOM 710 C C . SER A 1 86 ? -3.750 6.256 5.352 1.00 94.50 86 SER A C 1
ATOM 712 O O . SER A 1 86 ? -3.806 6.616 4.181 1.00 94.50 86 SER A O 1
ATOM 714 N N . VAL A 1 87 ? -2.933 5.269 5.737 1.00 93.62 87 VAL A N 1
ATOM 715 C CA . VAL A 1 87 ? -2.076 4.552 4.780 1.00 93.62 87 VAL A CA 1
ATOM 716 C C . VAL A 1 87 ? -2.916 3.706 3.822 1.00 93.62 87 VAL A C 1
ATOM 718 O O . VAL A 1 87 ? -2.635 3.682 2.628 1.00 93.62 87 VAL A O 1
ATOM 721 N N . TYR A 1 88 ? -3.953 3.024 4.314 1.00 92.88 88 TYR A N 1
ATOM 722 C CA . TYR A 1 88 ? -4.824 2.198 3.478 1.00 92.88 88 TYR A CA 1
ATOM 723 C C . TYR A 1 88 ? -5.583 3.017 2.427 1.00 92.88 88 TYR A C 1
ATOM 725 O O . TYR A 1 88 ? -5.627 2.614 1.264 1.00 92.88 88 TYR A O 1
ATOM 733 N N . SER A 1 89 ? -6.150 4.166 2.806 1.00 91.00 89 SER A N 1
ATOM 734 C CA . SER A 1 89 ? -6.976 4.988 1.913 1.00 91.00 89 SER A CA 1
ATOM 735 C C . SER A 1 89 ? -6.196 5.533 0.714 1.00 91.00 89 SER A C 1
ATOM 737 O O . SER A 1 89 ? -6.779 5.724 -0.353 1.00 91.00 89 SER A O 1
ATOM 739 N N . MET A 1 90 ? -4.869 5.679 0.826 1.00 89.75 90 MET A N 1
ATOM 740 C CA . MET A 1 90 ? -3.996 6.040 -0.299 1.00 89.75 90 MET A CA 1
ATOM 741 C C . MET A 1 90 ? -4.036 5.021 -1.449 1.00 89.75 90 MET A C 1
ATOM 743 O O . MET A 1 90 ? -3.762 5.381 -2.592 1.00 89.75 90 MET A O 1
ATOM 747 N N . PHE A 1 91 ? -4.377 3.760 -1.166 1.00 84.94 91 PHE A N 1
ATOM 748 C CA . PHE A 1 91 ? -4.489 2.691 -2.164 1.00 84.94 91 PHE A CA 1
ATOM 749 C C . PHE A 1 91 ? -5.914 2.530 -2.724 1.00 84.94 91 PHE A C 1
ATOM 751 O O . PHE A 1 91 ? -6.128 1.710 -3.620 1.00 84.94 91 PHE A O 1
ATOM 758 N N . GLY A 1 92 ? -6.873 3.326 -2.234 1.00 75.81 92 GLY A N 1
ATOM 759 C CA . GLY A 1 92 ? -8.268 3.374 -2.676 1.00 75.81 92 GLY A CA 1
ATOM 760 C C . GLY A 1 92 ? -9.277 3.161 -1.541 1.00 75.81 92 GLY A C 1
ATOM 761 O O . GLY A 1 92 ? -9.046 2.397 -0.604 1.00 75.81 92 GLY A O 1
ATOM 762 N N . GLU A 1 93 ? -10.437 3.809 -1.6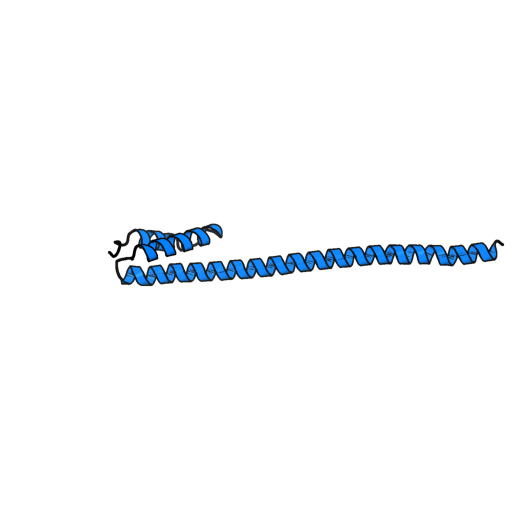42 1.00 63.72 93 GLU A N 1
ATOM 763 C CA . GLU A 1 93 ? -11.535 3.660 -0.682 1.00 63.72 93 GLU A CA 1
ATOM 764 C C . GLU A 1 93 ? -12.363 2.412 -1.001 1.00 63.72 93 GLU A C 1
ATOM 766 O O . GLU A 1 93 ? -13.130 2.387 -1.957 1.00 63.72 93 GLU A O 1
ATOM 771 N N . ASN A 1 94 ? -12.208 1.349 -0.206 1.00 72.19 94 ASN A N 1
ATOM 772 C CA . ASN A 1 94 ? -13.022 0.140 -0.340 1.00 72.19 94 ASN A CA 1
ATOM 773 C C . ASN A 1 94 ? -13.414 -0.437 1.029 1.00 72.19 94 ASN A C 1
ATOM 775 O O . ASN A 1 94 ? -12.616 -1.132 1.665 1.00 72.19 94 ASN A O 1
ATOM 779 N N . GLY A 1 95 ? -14.670 -0.210 1.428 1.00 77.44 95 GLY A N 1
ATOM 780 C CA . GLY A 1 95 ? -15.444 -1.082 2.323 1.00 77.44 95 GLY A CA 1
ATOM 781 C C . GLY A 1 95 ? -14.956 -1.246 3.766 1.00 77.44 95 GLY A C 1
ATOM 782 O O . GLY A 1 95 ? -15.245 -2.281 4.362 1.00 77.44 95 GLY A O 1
ATOM 783 N N . ILE A 1 96 ? -14.183 -0.294 4.303 1.00 89.69 96 ILE A N 1
ATOM 784 C CA . ILE A 1 96 ? -13.781 -0.260 5.726 1.00 89.69 96 ILE A CA 1
ATOM 785 C C . ILE A 1 96 ? -13.898 1.133 6.369 1.00 89.69 96 ILE A C 1
ATOM 787 O O . ILE A 1 96 ? -13.454 1.310 7.498 1.00 89.69 96 ILE A O 1
ATOM 791 N N . HIS A 1 97 ? -14.456 2.118 5.657 1.00 91.75 97 HIS A N 1
ATOM 792 C CA . HIS A 1 97 ? -14.631 3.479 6.172 1.00 91.75 97 HIS A CA 1
ATOM 793 C C . HIS A 1 97 ? -15.544 3.494 7.403 1.00 91.75 97 HIS A C 1
ATOM 795 O O . HIS A 1 97 ? -15.132 3.975 8.452 1.00 91.75 97 HIS A O 1
ATOM 801 N N . ASP A 1 98 ? -16.698 2.834 7.302 1.00 94.31 98 ASP A N 1
ATOM 802 C CA . ASP A 1 98 ? -17.684 2.713 8.379 1.00 94.31 98 ASP A CA 1
ATOM 803 C C . ASP A 1 98 ? -17.069 2.115 9.657 1.00 94.31 98 ASP A C 1
ATOM 805 O O . ASP A 1 98 ? -17.344 2.569 10.761 1.00 94.31 98 ASP A O 1
ATOM 809 N N . LEU A 1 99 ? -16.136 1.159 9.525 1.00 95.56 99 LEU A N 1
ATOM 810 C CA . LEU A 1 99 ? -15.418 0.592 10.677 1.00 95.56 99 LEU A CA 1
ATOM 811 C C . LEU A 1 99 ? -14.566 1.650 11.398 1.00 95.56 99 LEU A C 1
ATOM 813 O O . LEU A 1 99 ? -14.404 1.597 12.615 1.00 95.56 99 LEU A O 1
ATOM 817 N N . MET A 1 100 ? -13.977 2.587 10.655 1.00 95.19 100 MET A N 1
ATOM 818 C CA . MET A 1 100 ? -13.182 3.670 11.230 1.00 95.19 100 MET A CA 1
ATOM 819 C C . MET A 1 100 ? -14.075 4.736 11.877 1.00 95.19 100 MET A 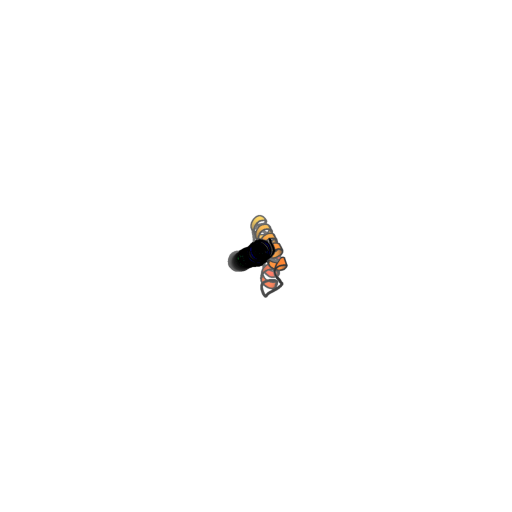C 1
ATOM 821 O O . MET A 1 100 ? -13.706 5.256 12.929 1.00 95.19 100 MET A O 1
ATOM 825 N N . GLU A 1 101 ? -15.238 5.039 11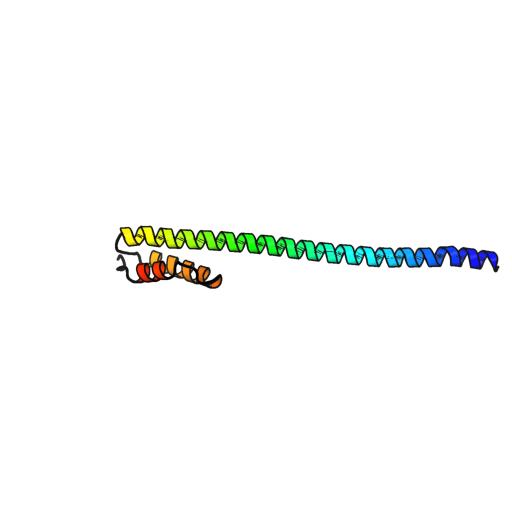.295 1.00 95.06 101 GLU A N 1
ATOM 826 C CA . GLU A 1 101 ? -16.228 5.927 11.921 1.00 95.06 101 GLU A CA 1
ATOM 827 C C . GLU A 1 101 ? -16.729 5.341 13.247 1.00 95.06 101 GLU A C 1
ATOM 829 O O . GLU A 1 101 ? -16.588 5.982 14.287 1.00 95.06 101 GLU A O 1
ATOM 834 N N . GLU A 1 102 ? -17.170 4.079 13.246 1.00 97.44 102 GLU A N 1
ATOM 835 C CA . GLU A 1 102 ? -17.653 3.389 14.449 1.00 97.44 102 GLU A CA 1
ATOM 836 C C . GLU A 1 102 ? -16.598 3.350 15.569 1.00 97.44 102 GLU A C 1
ATOM 838 O O . GLU A 1 102 ? -16.910 3.550 16.743 1.00 97.44 102 GLU A O 1
ATOM 843 N N . LEU A 1 103 ? -15.324 3.133 15.222 1.00 97.31 103 LEU A N 1
ATOM 844 C CA . LEU A 1 103 ? -14.215 3.197 16.180 1.00 97.31 103 LEU A CA 1
ATOM 845 C C . LEU A 1 103 ? -13.974 4.610 16.728 1.00 97.31 103 LEU A C 1
ATOM 847 O O . LEU A 1 103 ? -13.511 4.748 17.860 1.00 97.31 103 LEU A O 1
ATOM 851 N N . GLY A 1 104 ? -14.233 5.645 15.928 1.00 96.12 104 GLY A N 1
ATOM 852 C CA . GLY A 1 104 ? -14.109 7.048 16.323 1.00 96.12 104 GLY A CA 1
ATOM 853 C C . GLY A 1 104 ? -15.177 7.499 17.319 1.00 96.12 104 GLY A C 1
ATOM 854 O O . GLY A 1 104 ? -14.901 8.391 18.120 1.00 96.12 104 GLY A O 1
ATOM 855 N N . ASP A 1 105 ? -16.339 6.847 17.304 1.00 97.38 105 ASP A N 1
ATOM 856 C CA . ASP A 1 105 ? -17.469 7.134 18.194 1.00 97.38 105 ASP A CA 1
ATOM 857 C C . ASP A 1 105 ? -17.354 6.456 19.570 1.00 97.38 105 ASP A C 1
ATOM 859 O O . ASP A 1 105 ? -18.094 6.786 20.503 1.00 97.38 105 ASP A O 1
ATOM 863 N N . LEU A 1 106 ? -16.424 5.508 19.732 1.00 97.75 106 LEU A N 1
ATOM 864 C CA . LEU A 1 106 ? -16.221 4.823 21.005 1.00 97.75 106 LEU A CA 1
ATOM 865 C C . LEU A 1 106 ? -15.670 5.773 22.085 1.00 97.75 106 LEU A C 1
ATOM 867 O O . LEU A 1 106 ? -14.742 6.546 21.829 1.00 97.75 106 LEU A O 1
ATOM 871 N N . PRO A 1 107 ? -16.145 5.656 23.341 1.00 97.50 107 PRO A N 1
ATOM 872 C CA . PRO A 1 107 ? -15.549 6.356 24.468 1.00 97.50 107 PRO A CA 1
ATOM 873 C C . PRO A 1 107 ? -14.058 6.044 24.601 1.00 97.50 107 PRO A C 1
ATOM 875 O O . PRO A 1 107 ? -13.636 4.884 24.517 1.00 97.50 107 PRO A O 1
ATOM 878 N N . ILE A 1 108 ? -13.264 7.077 24.884 1.00 97.44 108 ILE A N 1
ATOM 879 C CA . ILE A 1 108 ? -11.846 6.890 25.174 1.00 97.44 108 ILE A CA 1
ATOM 880 C C . ILE A 1 108 ? -11.695 6.243 26.547 1.00 97.44 108 ILE A C 1
ATOM 882 O O . ILE A 1 108 ? -12.197 6.745 27.555 1.00 97.44 108 ILE A O 1
ATOM 886 N N . LYS A 1 109 ? -10.985 5.116 26.578 1.00 91.62 109 LYS A N 1
ATOM 887 C CA . LYS A 1 109 ? -10.603 4.448 27.818 1.00 91.62 109 LYS A CA 1
ATOM 888 C C . LYS A 1 109 ? -9.449 5.218 28.460 1.00 91.62 109 LYS A C 1
ATOM 890 O O . LYS A 1 109 ? -8.352 5.240 27.897 1.00 91.62 109 LYS A O 1
ATOM 895 N N . ASN A 1 110 ? -9.734 5.842 29.603 1.00 76.31 110 ASN A N 1
ATOM 896 C CA . ASN A 1 110 ? -8.738 6.467 30.478 1.00 76.31 110 ASN A CA 1
ATOM 897 C C . ASN A 1 110 ? -7.772 5.435 31.069 1.00 76.31 110 ASN A C 1
ATOM 899 O O . ASN A 1 110 ? -8.221 4.296 31.351 1.00 76.31 110 ASN A O 1
#

Secondary structure (DSSP, 8-state):
-HHHHHHHHHHHHHHHHHHHHHHHHHHHHHHHHHHHHHHHHHHHHHHHHHHHHHHHHHHHHHHHHHHHHHT-EEHHHHHHHHHHHHHHHTT---S-HHHHHHHHSSPEE-

Sequence (110 aa):
MELILALLTGFLLPAALFLFKDRTNQKHKREELEKKLEQKHTDEIKLLTSGMCLLIRINIIDYHKRYMREGSIPLYALENVKTLYSVYSMFGENGIHDLMEELGDLPIKN

Foldseek 3Di:
DVVVVCVVCVPPVVVVVVVVVVVVVVVVVVVVVVVVVVVVVVVVVVVVLVVVLVVLVVLLVVLLVVCVVVQAAAPVSLVVNVVSVVSNCVVPDDDCVVSNVVNVPGHHDD

pLDDT: mean 91.63, std 7.78, range [63.72, 98.38]

Radius of gyration: 31.65 Å; chains: 1; bounding box: 65×18×89 Å